Protein AF-A0A531KJE0-F1 (afdb_monomer_lite)

Structure (mmC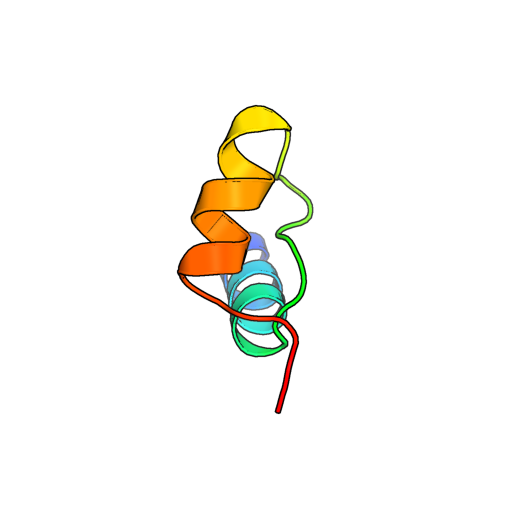IF, N/CA/C/O backbone):
data_AF-A0A531KJE0-F1
#
_entry.id   AF-A0A531KJE0-F1
#
loop_
_atom_site.group_PDB
_atom_site.id
_atom_site.type_symbol
_atom_site.label_atom_id
_atom_site.label_alt_id
_atom_site.label_comp_id
_atom_site.label_asym_id
_atom_site.label_entity_id
_atom_site.label_s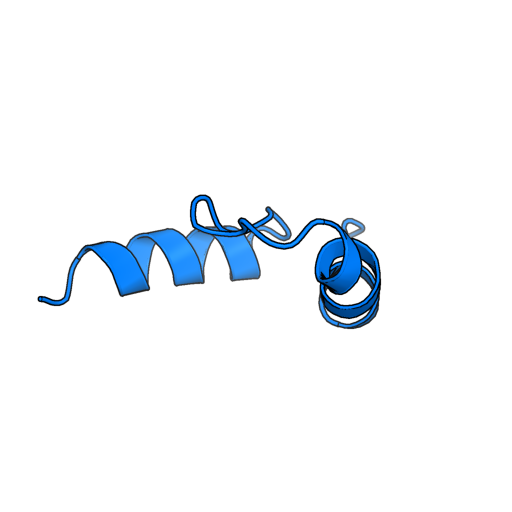eq_id
_atom_site.pdbx_PDB_ins_code
_atom_site.Cartn_x
_atom_site.Cartn_y
_atom_site.Cartn_z
_atom_site.occupancy
_atom_site.B_iso_or_equiv
_atom_site.auth_seq_id
_atom_site.auth_comp_id
_atom_site.auth_asym_id
_atom_site.auth_atom_id
_atom_site.pdbx_PDB_model_num
ATOM 1 N N . MET A 1 1 ? 14.751 -4.448 -14.757 1.00 52.62 1 MET A N 1
ATOM 2 C CA . MET A 1 1 ? 14.331 -3.735 -13.530 1.00 52.62 1 MET A CA 1
ATOM 3 C C . MET A 1 1 ? 13.471 -2.558 -13.979 1.00 52.62 1 MET A C 1
ATOM 5 O O . MET A 1 1 ? 13.986 -1.755 -14.737 1.00 52.62 1 MET A O 1
ATOM 9 N N . GLY A 1 2 ? 12.168 -2.511 -13.669 1.00 59.25 2 GLY A N 1
ATOM 10 C CA . GLY A 1 2 ? 11.298 -1.410 -14.141 1.00 59.25 2 GLY A CA 1
ATOM 11 C C . GLY A 1 2 ? 9.787 -1.678 -14.141 1.00 59.25 2 GLY A C 1
ATOM 12 O O . GLY A 1 2 ? 9.007 -0.740 -14.075 1.00 59.25 2 GLY A O 1
ATOM 13 N N . VAL A 1 3 ? 9.352 -2.943 -14.141 1.00 56.69 3 VAL A N 1
ATOM 14 C CA . VAL A 1 3 ? 7.912 -3.284 -14.141 1.00 56.69 3 VAL A CA 1
ATOM 15 C C . VAL A 1 3 ? 7.317 -3.286 -12.724 1.00 56.69 3 VAL A C 1
ATOM 17 O O . VAL A 1 3 ? 6.181 -2.866 -12.536 1.00 56.69 3 VAL A O 1
ATOM 20 N N . GLY A 1 4 ? 8.102 -3.662 -11.704 1.00 60.47 4 GLY A N 1
ATOM 21 C CA . GLY A 1 4 ? 7.652 -3.657 -10.304 1.00 60.47 4 GLY A CA 1
ATOM 22 C C . GLY A 1 4 ? 7.318 -2.263 -9.759 1.00 60.47 4 GLY A C 1
ATOM 23 O O . GLY A 1 4 ? 6.417 -2.131 -8.943 1.00 60.47 4 GLY A O 1
ATOM 24 N N . SER A 1 5 ? 7.980 -1.210 -10.254 1.00 65.62 5 SER A N 1
ATOM 25 C CA . SER A 1 5 ? 7.744 0.163 -9.788 1.00 65.62 5 SER A CA 1
ATOM 26 C C . SER A 1 5 ? 6.456 0.774 -10.332 1.00 65.62 5 SER A C 1
ATOM 28 O O . SER A 1 5 ? 5.834 1.559 -9.626 1.00 65.62 5 SER A O 1
ATOM 30 N N . ALA A 1 6 ? 6.029 0.432 -11.551 1.00 72.75 6 ALA A N 1
ATOM 31 C CA . ALA A 1 6 ? 4.800 0.985 -12.121 1.00 72.75 6 ALA A CA 1
ATOM 32 C C . ALA A 1 6 ? 3.558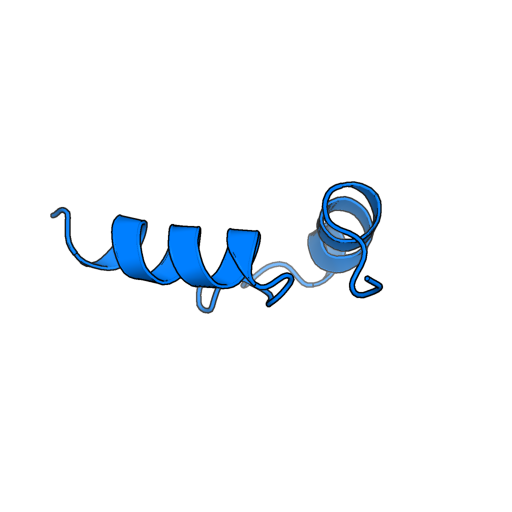 0.412 -11.424 1.00 72.75 6 ALA A C 1
ATOM 34 O O . ALA A 1 6 ? 2.678 1.165 -11.018 1.00 72.75 6 ALA A O 1
ATOM 35 N N . ASP A 1 7 ? 3.525 -0.905 -11.212 1.00 71.75 7 ASP A N 1
ATOM 36 C CA . ASP A 1 7 ? 2.439 -1.578 -10.492 1.00 71.75 7 ASP A CA 1
ATOM 37 C C . ASP A 1 7 ? 2.350 -1.114 -9.028 1.00 71.75 7 ASP A C 1
ATOM 39 O O . ASP A 1 7 ? 1.266 -0.823 -8.522 1.00 71.75 7 ASP A O 1
ATOM 43 N N . GLU A 1 8 ? 3.494 -0.947 -8.360 1.00 72.19 8 GLU A N 1
ATOM 44 C CA . GLU A 1 8 ? 3.530 -0.430 -6.994 1.00 72.19 8 GLU A CA 1
ATOM 45 C C . GLU A 1 8 ? 3.085 1.038 -6.925 1.00 72.19 8 GLU A C 1
ATOM 47 O O . GLU A 1 8 ? 2.315 1.404 -6.038 1.00 72.19 8 GLU A O 1
ATOM 52 N N . THR A 1 9 ? 3.466 1.852 -7.916 1.00 75.69 9 THR A N 1
ATOM 53 C CA . THR A 1 9 ? 2.989 3.238 -8.047 1.00 75.69 9 THR A CA 1
ATOM 54 C C . THR A 1 9 ? 1.474 3.285 -8.235 1.00 75.69 9 THR A C 1
ATOM 56 O O . THR A 1 9 ? 0.802 4.053 -7.553 1.00 75.69 9 THR A O 1
ATOM 59 N N . LEU A 1 10 ? 0.906 2.430 -9.091 1.00 78.56 10 LEU A N 1
ATOM 60 C CA . LEU A 1 10 ? -0.545 2.351 -9.285 1.00 78.56 10 LEU A CA 1
ATOM 61 C C . LEU A 1 10 ? -1.280 1.923 -8.007 1.00 78.56 10 LEU A C 1
ATOM 63 O O . LEU A 1 10 ? -2.364 2.433 -7.735 1.00 78.56 10 LEU A O 1
ATOM 67 N N . ARG A 1 11 ? -0.698 1.038 -7.187 1.00 75.12 11 ARG A N 1
ATOM 68 C CA . ARG A 1 11 ? -1.269 0.672 -5.877 1.00 75.12 11 ARG A CA 1
ATOM 69 C C . ARG A 1 11 ? -1.261 1.846 -4.909 1.00 75.12 11 ARG A C 1
ATOM 71 O O . 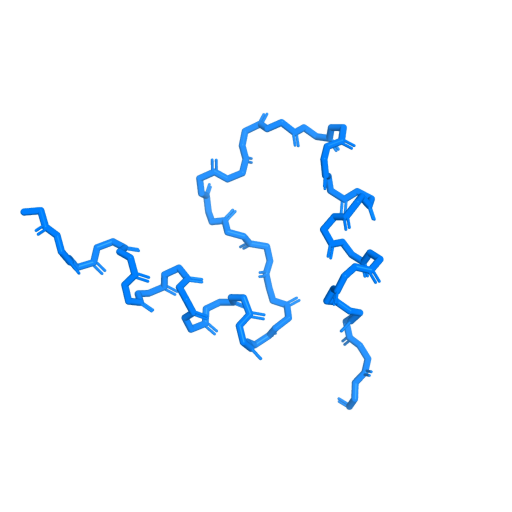ARG A 1 11 ? -2.296 2.095 -4.300 1.00 75.12 11 ARG A O 1
ATOM 78 N N . VAL A 1 12 ? -0.150 2.580 -4.821 1.00 74.81 12 VAL A N 1
ATOM 79 C CA . VAL A 1 12 ? -0.042 3.792 -3.989 1.00 74.81 12 VAL A CA 1
ATOM 80 C C . VAL A 1 12 ? -1.104 4.812 -4.391 1.00 74.81 12 VAL A C 1
ATOM 82 O O . VAL A 1 12 ? -1.825 5.321 -3.539 1.00 74.81 12 VAL A O 1
ATOM 85 N N . LEU A 1 13 ? -1.236 5.065 -5.697 1.00 77.44 13 LEU A N 1
ATOM 86 C CA . LEU A 1 13 ? -2.231 5.988 -6.248 1.00 77.44 13 LEU A CA 1
ATOM 87 C C . LEU A 1 13 ? -3.672 5.503 -6.026 1.00 77.44 13 LEU A C 1
ATOM 89 O O . LEU A 1 13 ? -4.571 6.320 -5.874 1.00 77.44 13 LEU A O 1
ATOM 93 N N . ALA A 1 14 ? -3.895 4.188 -5.965 1.00 77.94 14 ALA A N 1
ATOM 94 C CA . ALA A 1 14 ? -5.176 3.577 -5.610 1.00 77.94 14 ALA A CA 1
ATOM 95 C C . ALA A 1 14 ? -5.388 3.437 -4.087 1.00 77.94 14 ALA A C 1
ATOM 97 O O . ALA A 1 14 ? -6.247 2.660 -3.662 1.00 77.94 14 ALA A O 1
ATOM 98 N N . ASN A 1 15 ? -4.581 4.118 -3.263 1.00 72.88 15 ASN A N 1
ATOM 99 C CA . ASN A 1 15 ? -4.585 4.043 -1.797 1.00 72.88 15 ASN A CA 1
ATOM 100 C C . ASN A 1 15 ? -4.434 2.619 -1.220 1.00 72.88 15 ASN A C 1
ATOM 102 O O . ASN A 1 15 ? -4.868 2.313 -0.100 1.00 72.88 15 ASN A O 1
ATOM 106 N N . LYS A 1 16 ? -3.799 1.722 -1.977 1.00 79.06 16 LYS A N 1
ATOM 107 C CA . LYS A 1 16 ? -3.450 0.360 -1.564 1.00 79.06 16 LYS A CA 1
ATOM 108 C C . LYS A 1 16 ? -2.005 0.318 -1.081 1.00 79.06 16 LYS A C 1
ATOM 110 O O . LYS A 1 16 ? -1.137 1.017 -1.592 1.00 79.06 16 LYS A O 1
ATOM 115 N N . LEU A 1 17 ? -1.743 -0.545 -0.101 1.00 78.38 17 LEU A N 1
ATOM 116 C CA . LEU A 1 17 ? -0.388 -0.756 0.399 1.00 78.38 17 LEU A CA 1
ATOM 117 C C . LEU A 1 17 ? 0.481 -1.429 -0.679 1.00 78.38 17 LEU A C 1
ATOM 119 O O . LEU A 1 17 ? -0.014 -2.299 -1.410 1.00 78.38 17 LEU A O 1
ATOM 123 N N . PRO A 1 18 ? 1.768 -1.055 -0.778 1.00 75.69 18 PRO A N 1
ATOM 124 C CA . PRO A 1 18 ? 2.691 -1.709 -1.688 1.00 75.69 18 PRO A CA 1
ATOM 125 C C . PRO A 1 18 ? 2.870 -3.172 -1.268 1.00 75.69 18 PRO A C 1
ATOM 127 O O . PRO A 1 18 ? 2.932 -3.489 -0.082 1.00 75.69 18 PRO A O 1
ATOM 130 N N . VAL A 1 19 ? 2.941 -4.089 -2.235 1.00 73.25 19 VAL A N 1
ATOM 131 C CA . VAL A 1 19 ? 3.055 -5.536 -1.947 1.00 73.25 19 VAL A CA 1
ATOM 132 C C . VAL A 1 19 ? 4.371 -5.853 -1.254 1.00 73.25 19 VAL A C 1
ATOM 134 O O . VAL A 1 19 ? 4.442 -6.775 -0.446 1.00 73.25 19 VAL A O 1
ATOM 137 N N . ASN A 1 20 ? 5.408 -5.067 -1.537 1.00 70.12 20 ASN A N 1
ATOM 138 C CA . ASN A 1 20 ? 6.704 -5.222 -0.903 1.00 70.12 20 ASN A CA 1
ATOM 139 C C . ASN A 1 20 ? 6.790 -4.546 0.482 1.00 70.12 20 ASN A C 1
ATOM 141 O O . ASN A 1 20 ? 7.880 -4.434 1.045 1.00 70.12 20 ASN A O 1
ATOM 145 N N . LEU A 1 21 ? 5.664 -4.098 1.054 1.00 72.88 21 LEU A N 1
ATOM 146 C CA . LEU A 1 21 ? 5.624 -3.564 2.411 1.00 72.88 21 LEU A CA 1
ATOM 147 C C . LEU A 1 21 ? 5.850 -4.691 3.424 1.00 72.88 21 LEU A C 1
ATOM 149 O O . LEU A 1 21 ? 4.927 -5.392 3.830 1.00 72.88 21 LEU A O 1
ATOM 153 N N . ARG A 1 22 ? 7.107 -4.872 3.826 1.00 76.06 22 ARG A N 1
ATOM 154 C CA . ARG A 1 22 ? 7.509 -5.876 4.824 1.00 76.06 22 ARG A CA 1
ATOM 155 C C . ARG A 1 22 ? 7.541 -5.340 6.250 1.00 76.06 22 ARG A C 1
ATOM 157 O O . ARG A 1 22 ? 7.559 -6.126 7.189 1.00 76.06 22 ARG A O 1
ATOM 164 N N . ASN A 1 23 ? 7.549 -4.021 6.406 1.00 80.19 23 ASN A N 1
ATOM 165 C CA . ASN A 1 23 ? 7.630 -3.355 7.696 1.00 80.19 23 ASN A CA 1
ATOM 166 C C . ASN A 1 23 ? 6.215 -2.961 8.158 1.00 80.19 23 ASN A C 1
ATOM 168 O O . ASN A 1 23 ? 5.626 -2.039 7.594 1.00 80.19 23 ASN A O 1
ATOM 172 N N . PRO A 1 24 ? 5.646 -3.632 9.174 1.00 76.44 24 PRO A N 1
ATOM 173 C CA . PRO A 1 24 ? 4.315 -3.292 9.675 1.00 76.44 24 PRO A CA 1
ATOM 174 C C . PRO A 1 24 ? 4.281 -1.923 10.377 1.00 76.44 24 PRO A C 1
ATOM 176 O O . PRO A 1 24 ? 3.262 -1.244 10.341 1.00 76.44 24 PRO A O 1
ATOM 179 N N . GLU A 1 25 ? 5.403 -1.470 10.945 1.00 80.75 25 GLU A N 1
ATOM 180 C CA . GLU A 1 25 ? 5.533 -0.174 11.637 1.00 80.75 25 GLU A CA 1
ATOM 181 C C . GLU A 1 25 ? 5.349 1.044 10.712 1.00 80.75 25 GLU A C 1
ATOM 183 O O . GLU A 1 25 ? 4.885 2.102 11.133 1.00 80.75 25 GLU A O 1
ATOM 188 N N . VAL A 1 26 ? 5.665 0.906 9.420 1.00 80.44 26 VAL A N 1
ATOM 189 C CA . VAL A 1 26 ? 5.544 2.013 8.459 1.00 80.44 26 VAL A CA 1
ATOM 190 C C . VAL A 1 26 ? 4.146 2.102 7.843 1.00 80.44 26 VAL A C 1
ATOM 192 O O . VAL A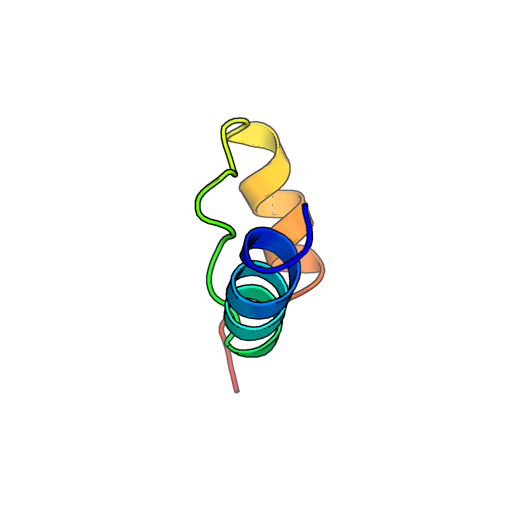 1 26 ? 3.870 3.059 7.121 1.00 80.44 26 VAL A O 1
ATOM 195 N N . VAL A 1 27 ? 3.249 1.146 8.130 1.00 80.81 27 VAL A N 1
ATOM 196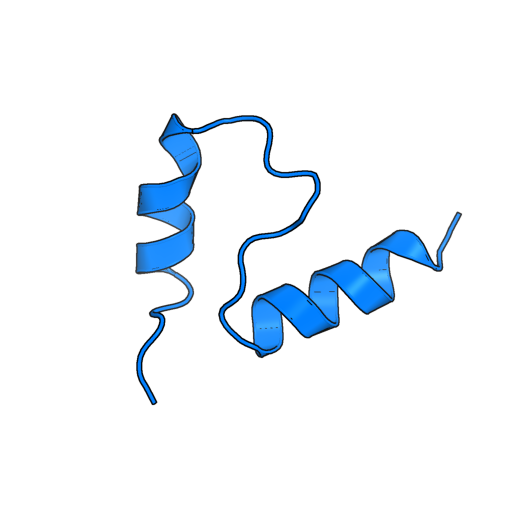 C CA . VAL A 1 27 ? 1.858 1.153 7.641 1.00 80.81 27 VAL A CA 1
ATOM 197 C C . VAL A 1 27 ? 1.138 2.416 8.104 1.00 80.81 27 VAL A C 1
ATOM 199 O O . VAL A 1 27 ? 0.483 3.074 7.299 1.00 80.81 27 VAL A O 1
ATOM 202 N N . GLU A 1 28 ? 1.288 2.793 9.375 1.00 80.56 28 GLU A N 1
ATOM 203 C CA . GLU A 1 28 ? 0.649 3.993 9.926 1.00 80.56 28 GLU A CA 1
ATOM 204 C C . GLU A 1 28 ? 1.177 5.272 9.270 1.00 80.56 28 GLU A C 1
ATOM 206 O O . GLU A 1 28 ? 0.399 6.142 8.876 1.00 80.56 28 GLU A O 1
ATOM 211 N N . HIS A 1 29 ? 2.494 5.369 9.073 1.00 82.19 29 HIS A N 1
ATOM 212 C CA . HIS A 1 29 ? 3.112 6.484 8.352 1.00 82.19 29 HIS A CA 1
ATOM 213 C C . HIS A 1 29 ? 2.641 6.564 6.897 1.00 82.19 29 HIS A C 1
ATOM 215 O O . HIS A 1 29 ? 2.381 7.653 6.382 1.00 82.19 29 HIS A O 1
ATOM 221 N N . TYR A 1 30 ? 2.493 5.413 6.244 1.00 79.56 30 TYR A N 1
ATOM 222 C CA . TYR A 1 30 ? 2.019 5.329 4.872 1.00 79.56 30 TYR A CA 1
ATOM 223 C C . TYR A 1 30 ? 0.549 5.751 4.754 1.00 79.56 30 TYR A C 1
ATOM 225 O O . TYR A 1 30 ? 0.216 6.571 3.902 1.00 79.56 30 TYR A O 1
ATOM 233 N N . ARG A 1 31 ? -0.316 5.275 5.659 1.00 78.19 31 ARG A N 1
ATOM 234 C CA . ARG A 1 31 ? -1.739 5.649 5.729 1.00 78.19 31 ARG A CA 1
ATOM 235 C C . ARG A 1 31 ? -1.954 7.122 6.076 1.00 78.19 31 ARG A C 1
ATOM 237 O O . ARG A 1 31 ? -2.896 7.718 5.570 1.00 78.19 31 ARG A O 1
ATOM 244 N N . ARG A 1 32 ? -1.078 7.729 6.887 1.00 81.38 32 ARG A N 1
ATOM 245 C CA . ARG A 1 32 ? -1.093 9.185 7.137 1.00 81.38 32 ARG A CA 1
ATOM 246 C C . ARG A 1 32 ? -0.792 9.997 5.877 1.00 81.38 32 ARG A C 1
ATOM 248 O O . ARG A 1 32 ? -1.320 11.092 5.729 1.00 81.38 32 ARG A O 1
ATOM 255 N N . ARG A 1 33 ? 0.074 9.486 4.997 1.00 78.56 33 ARG A N 1
ATOM 256 C CA . ARG A 1 33 ? 0.471 10.163 3.752 1.00 78.56 33 ARG A CA 1
ATOM 257 C C . ARG A 1 33 ? -0.515 9.923 2.606 1.00 78.56 33 ARG A C 1
ATOM 259 O O . ARG A 1 33 ? -0.718 10.821 1.798 1.00 78.56 33 ARG A O 1
ATOM 266 N N . PHE A 1 34 ? -1.105 8.732 2.552 1.00 75.06 34 PHE A N 1
ATOM 267 C CA . PHE A 1 34 ? -2.072 8.302 1.543 1.00 75.06 34 PHE A CA 1
ATOM 268 C C . PHE A 1 34 ? -3.303 7.713 2.253 1.00 75.06 34 PHE A C 1
ATOM 270 O O . PHE A 1 34 ? -3.362 6.499 2.497 1.00 75.06 34 PHE A O 1
ATOM 277 N N . PRO A 1 35 ? -4.250 8.567 2.685 1.00 72.44 35 PRO A N 1
ATOM 278 C CA . PRO A 1 35 ? -5.460 8.112 3.358 1.00 72.44 35 PRO A CA 1
ATOM 279 C C . PRO A 1 35 ? -6.323 7.272 2.408 1.00 72.44 35 PRO A C 1
ATOM 281 O O . PRO A 1 35 ? -6.399 7.537 1.216 1.00 72.44 35 PRO A O 1
ATOM 284 N N . ALA A 1 36 ? -6.980 6.242 2.944 1.00 68.56 36 ALA A N 1
ATOM 285 C CA . ALA A 1 36 ? -7.764 5.273 2.170 1.00 68.56 36 ALA A CA 1
ATOM 286 C C . ALA A 1 36 ? -9.083 5.819 1.596 1.00 68.56 36 ALA A C 1
ATOM 288 O O . ALA A 1 36 ? -9.806 5.061 0.957 1.00 68.56 36 ALA A O 1
ATOM 289 N N . ASP A 1 37 ? -9.399 7.082 1.874 1.00 62.56 37 ASP A N 1
ATOM 290 C CA . ASP A 1 37 ? -10.743 7.637 1.791 1.00 62.56 37 ASP A CA 1
ATOM 291 C C . ASP A 1 37 ? -10.773 8.815 0.808 1.00 62.56 37 ASP A C 1
ATOM 293 O O . ASP A 1 37 ? -10.255 9.900 1.089 1.00 62.56 37 ASP A O 1
ATOM 297 N N . ALA A 1 38 ? -11.327 8.533 -0.370 1.00 52.19 38 ALA A N 1
ATOM 298 C CA . ALA A 1 38 ? -12.003 9.455 -1.275 1.00 52.19 38 ALA A CA 1
ATOM 299 C C . ALA A 1 38 ? -13.102 8.664 -1.996 1.00 52.19 38 ALA A C 1
ATOM 301 O O . ALA A 1 38 ? -12.809 7.513 -2.405 1.00 52.19 38 ALA A O 1
#

Secondary structure (DSSP, 8-state):
--HHHHHHHHHHHTTPPPTT---TTHHHHHHHHS-S--

Radius of gyration: 10.36 Å; chains: 1; bounding box: 26×16×26 Å

Foldseek 3Di:
DPPLVVVQVVCLVCLHHRPPPPDPVCPVVSCVVRPNDD

Sequence (38 aa):
MGVGSADETLRVLANKLPVNLRNPEVVEHYRRRFPADA

pLDDT: mean 73.13, std 7.92, range [52.19, 82.19]